Protein AF-A0A379FQ41-F1 (afdb_monomer)

pLDDT: mean 81.82, std 16.51, range [36.91, 96.94]

InterPro domains:
  IPR043129 ATPase, nucleotide binding domain [SSF53067] (8-40)

Organism: Providencia rettgeri (NCBI:txid587)

Solvent-accessible surface area (backbone atoms only — not comparable to full-atom values): 3562 Å² total; per-residue (Å²): 131,86,77,74,77,84,73,48,69,47,74,50,80,46,82,54,95,53,35,38,38,40,37,37,23,38,52,44,98,88,69,48,73,48,78,78,48,71,51,75,46,78,52,77,84,63,87,65,82,76,61,75,78,131

Radius of gyration: 18.19 Å; Cα contacts (8 Å, |Δi|>4): 72; chains: 1; bounding box: 55×17×45 Å

Sequence (54 aa):
MIKATDRKLVVGLEIGTSKVSALVGEILPDGMVNIIGGGELSISWNGQRWRKRP

Structure (mmCIF, N/CA/C/O backbone):
data_AF-A0A379FQ41-F1
#
_entry.id   AF-A0A379FQ41-F1
#
loop_
_atom_site.group_PDB
_atom_site.id
_atom_site.type_symbol
_atom_site.label_atom_id
_atom_site.label_alt_id
_atom_site.label_comp_id
_atom_site.label_asym_id
_atom_site.label_entity_id
_atom_site.label_seq_id
_atom_site.pdbx_PDB_ins_code
_atom_site.Cartn_x
_atom_site.Cartn_y
_atom_site.Cartn_z
_atom_site.occupancy
_atom_site.B_iso_or_equiv
_atom_site.auth_seq_id
_atom_site.auth_comp_id
_atom_site.auth_asym_id
_atom_site.auth_atom_id
_atom_site.pdbx_PDB_model_num
ATOM 1 N N . MET A 1 1 ? -10.124 5.015 31.135 1.00 36.91 1 MET A N 1
ATOM 2 C CA . MET A 1 1 ? -9.418 4.208 30.118 1.00 36.91 1 MET A CA 1
ATOM 3 C C . MET A 1 1 ? -9.754 4.808 28.762 1.00 36.91 1 MET A C 1
ATOM 5 O O . MET A 1 1 ? -10.911 4.745 28.367 1.00 36.91 1 MET A O 1
ATOM 9 N N . ILE A 1 2 ? -8.809 5.495 28.113 1.00 45.72 2 ILE A N 1
ATOM 10 C CA . ILE A 1 2 ? -9.015 5.987 26.743 1.00 45.72 2 ILE A CA 1
ATOM 11 C C . ILE A 1 2 ? -9.117 4.738 25.874 1.00 45.72 2 ILE A C 1
ATOM 13 O O . ILE A 1 2 ? -8.154 3.982 25.763 1.00 45.72 2 ILE A O 1
ATOM 17 N N . LYS A 1 3 ? -10.311 4.470 25.346 1.00 54.28 3 LYS A N 1
ATOM 18 C CA . LYS A 1 3 ? -10.537 3.390 24.392 1.00 54.28 3 LYS A CA 1
ATOM 19 C C . LYS A 1 3 ? -9.775 3.800 23.137 1.00 54.28 3 LYS A C 1
ATOM 21 O O . LYS A 1 3 ? -10.251 4.646 22.388 1.00 54.28 3 LYS A O 1
ATOM 26 N N . ALA A 1 4 ? -8.550 3.303 22.977 1.00 60.72 4 ALA A N 1
ATOM 27 C CA . ALA A 1 4 ? -7.839 3.422 21.718 1.00 60.72 4 ALA A CA 1
ATOM 28 C C . ALA A 1 4 ? -8.760 2.790 20.675 1.00 60.72 4 ALA A C 1
ATOM 30 O O . ALA A 1 4 ? -9.052 1.598 20.750 1.00 60.72 4 ALA A O 1
ATOM 31 N N . THR A 1 5 ? -9.345 3.617 19.812 1.00 61.50 5 THR A N 1
ATOM 32 C CA . THR A 1 5 ? -10.172 3.142 18.711 1.00 61.50 5 THR A CA 1
ATOM 33 C C . THR A 1 5 ? -9.325 2.147 17.939 1.00 61.50 5 THR A C 1
ATOM 35 O O . THR A 1 5 ? -8.276 2.526 17.419 1.00 61.50 5 THR A O 1
ATOM 38 N N . ASP A 1 6 ? -9.744 0.884 17.938 1.00 67.12 6 ASP A N 1
ATOM 39 C CA . ASP A 1 6 ? -9.117 -0.191 17.178 1.00 67.12 6 ASP A CA 1
ATOM 40 C C . ASP A 1 6 ? -9.332 0.132 15.696 1.00 67.12 6 ASP A C 1
ATOM 42 O O . ASP A 1 6 ? -10.328 -0.242 15.077 1.00 67.12 6 ASP A O 1
ATOM 46 N N . ARG A 1 7 ? -8.474 1.006 15.160 1.00 73.50 7 ARG A N 1
ATOM 47 C CA . ARG A 1 7 ? -8.502 1.392 13.755 1.00 73.50 7 ARG A CA 1
ATOM 48 C C . ARG A 1 7 ? -7.939 0.214 12.992 1.00 73.50 7 ARG A C 1
ATOM 50 O O . ARG A 1 7 ? -6.734 -0.033 13.011 1.00 73.50 7 ARG A O 1
ATOM 57 N N . LYS A 1 8 ? -8.828 -0.525 12.341 1.00 86.19 8 LYS A N 1
ATOM 58 C CA . LYS A 1 8 ? -8.460 -1.677 11.533 1.00 86.19 8 LYS A CA 1
ATOM 59 C C . LYS A 1 8 ? -7.818 -1.185 10.238 1.00 86.19 8 LYS A C 1
ATOM 61 O O . LYS A 1 8 ? -8.502 -0.891 9.263 1.00 86.19 8 LYS A O 1
ATOM 66 N N . LEU A 1 9 ? -6.500 -1.033 10.267 1.00 91.25 9 LEU A N 1
ATOM 67 C CA . LEU A 1 9 ? -5.713 -0.611 9.115 1.00 91.25 9 LEU A CA 1
ATOM 68 C C . LEU A 1 9 ? -5.449 -1.795 8.183 1.00 91.25 9 LEU A C 1
ATOM 70 O O . LEU A 1 9 ? -5.198 -2.916 8.629 1.00 91.25 9 LEU A O 1
ATOM 74 N N . VAL A 1 10 ? -5.479 -1.527 6.884 1.00 92.62 10 VAL A N 1
ATOM 75 C CA . VAL A 1 10 ? -5.148 -2.471 5.819 1.00 92.62 10 VAL A CA 1
ATOM 76 C C . VAL A 1 10 ? -4.138 -1.832 4.876 1.00 92.62 10 VAL A C 1
ATOM 78 O O . VAL A 1 10 ? -4.185 -0.630 4.611 1.00 92.62 10 VAL A O 1
ATOM 81 N N . VAL A 1 11 ? -3.206 -2.643 4.379 1.00 95.31 11 VAL A N 1
ATOM 82 C CA . VAL A 1 11 ? -2.200 -2.207 3.410 1.00 95.31 11 VAL A CA 1
ATOM 83 C C . VAL A 1 11 ? -2.316 -3.063 2.158 1.00 95.31 11 VAL A C 1
ATOM 85 O O . VAL A 1 11 ? -2.213 -4.287 2.231 1.00 95.31 11 VAL A O 1
ATOM 88 N N . GLY A 1 12 ? -2.533 -2.419 1.014 1.00 94.88 12 GLY A N 1
ATOM 89 C CA . GLY A 1 12 ? -2.428 -3.036 -0.303 1.00 94.88 12 GLY A CA 1
ATOM 90 C C . GLY A 1 12 ? -1.013 -2.861 -0.842 1.00 94.88 12 GLY A C 1
ATOM 91 O O . GLY A 1 12 ? -0.528 -1.734 -0.912 1.00 94.88 12 GLY A O 1
ATOM 92 N N . LEU A 1 13 ? -0.352 -3.960 -1.207 1.00 96.94 13 LEU A N 1
AT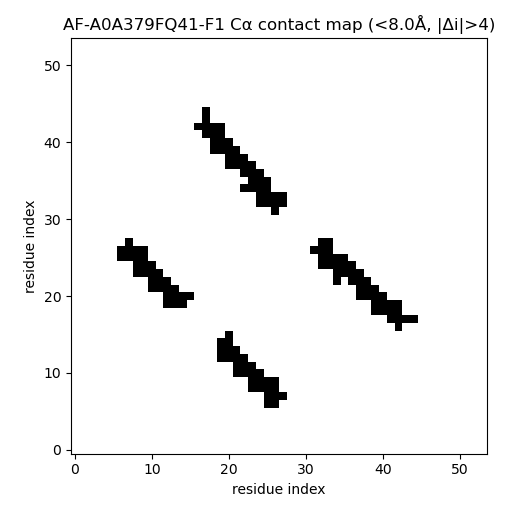OM 93 C CA . LEU A 1 13 ? 0.982 -3.959 -1.809 1.00 96.94 13 LEU A CA 1
ATOM 94 C C . LEU A 1 13 ? 0.899 -4.480 -3.244 1.00 96.94 13 LEU A C 1
ATOM 96 O O . LEU A 1 13 ? 0.479 -5.614 -3.473 1.00 96.94 13 LEU A O 1
ATOM 100 N N . GLU A 1 14 ? 1.351 -3.668 -4.190 1.00 95.44 14 GLU A N 1
ATOM 101 C CA . GLU A 1 14 ? 1.499 -4.024 -5.596 1.00 95.44 14 GLU A CA 1
ATOM 102 C C . GLU A 1 14 ? 2.989 -4.079 -5.945 1.00 95.44 14 GLU A C 1
ATOM 104 O O . GLU A 1 14 ? 3.729 -3.117 -5.734 1.00 95.44 14 GLU A O 1
ATOM 109 N N . ILE A 1 15 ? 3.441 -5.209 -6.489 1.00 94.38 15 ILE A N 1
ATOM 110 C CA . ILE A 1 15 ? 4.827 -5.400 -6.922 1.00 94.38 15 ILE A CA 1
ATOM 111 C C . ILE A 1 15 ? 4.839 -5.562 -8.439 1.00 94.38 15 ILE A C 1
ATOM 113 O O . ILE A 1 15 ? 4.540 -6.632 -8.966 1.00 94.38 15 ILE A O 1
ATOM 117 N N . GLY A 1 16 ? 5.210 -4.491 -9.134 1.00 90.44 16 GLY A N 1
ATOM 118 C CA . GLY A 1 16 ? 5.512 -4.500 -10.558 1.00 90.44 16 GLY A CA 1
ATOM 119 C C . GLY A 1 16 ? 7.008 -4.677 -10.830 1.00 90.44 16 GLY A C 1
ATOM 120 O O . GLY A 1 16 ? 7.862 -4.545 -9.954 1.00 90.44 16 GLY A O 1
ATOM 121 N N . THR A 1 17 ? 7.352 -4.939 -12.089 1.00 87.81 17 THR A N 1
ATOM 122 C CA . THR A 1 17 ? 8.748 -5.093 -12.540 1.00 87.81 17 THR A CA 1
ATOM 123 C C . THR A 1 17 ? 9.528 -3.776 -12.533 1.00 87.81 17 THR A C 1
ATOM 125 O O . THR A 1 17 ? 10.738 -3.772 -12.317 1.00 87.81 17 THR A O 1
ATOM 128 N N . SER A 1 18 ? 8.841 -2.654 -12.752 1.00 89.88 18 SER A N 1
ATOM 129 C CA . SER A 1 18 ? 9.437 -1.312 -12.812 1.00 89.88 18 SER A CA 1
ATOM 130 C C . SER A 1 18 ? 9.096 -0.438 -11.607 1.00 89.88 18 SER A C 1
ATOM 132 O O . SER A 1 18 ? 9.703 0.615 -11.424 1.00 89.88 18 SER A O 1
ATOM 134 N N . LYS A 1 19 ? 8.119 -0.833 -10.789 1.00 90.62 19 LYS A N 1
ATOM 135 C CA . LYS A 1 19 ? 7.634 -0.033 -9.664 1.00 90.62 19 LYS A CA 1
ATOM 136 C C . LYS A 1 19 ? 7.009 -0.936 -8.603 1.00 90.62 19 LYS A C 1
ATOM 138 O O . LYS A 1 19 ? 6.351 -1.912 -8.945 1.00 90.62 19 LYS A O 1
ATOM 143 N N . VAL A 1 20 ? 7.195 -0.589 -7.335 1.00 95.19 20 VAL A N 1
ATOM 144 C CA . VAL A 1 20 ? 6.430 -1.139 -6.209 1.00 95.19 20 VAL A CA 1
ATOM 145 C C . VAL A 1 20 ? 5.548 -0.033 -5.652 1.00 95.19 20 VAL A C 1
ATOM 147 O O . VAL A 1 20 ? 6.052 1.060 -5.402 1.00 95.19 20 VAL A O 1
ATOM 150 N N . SER A 1 21 ? 4.272 -0.310 -5.421 1.00 95.25 21 SER A N 1
ATOM 151 C CA . SER A 1 21 ? 3.321 0.655 -4.867 1.00 95.25 21 SER A CA 1
ATOM 152 C C . SER A 1 21 ? 2.674 0.095 -3.607 1.00 95.25 21 SER A C 1
ATOM 154 O O . SER A 1 21 ? 2.357 -1.091 -3.530 1.00 95.25 21 SER A O 1
ATOM 156 N N . ALA A 1 22 ? 2.493 0.941 -2.599 1.00 96.62 22 ALA A N 1
ATOM 157 C CA . ALA A 1 22 ? 1.830 0.595 -1.351 1.00 96.62 22 ALA A CA 1
ATOM 158 C C . ALA A 1 22 ? 0.725 1.610 -1.055 1.00 96.62 22 ALA A C 1
ATOM 160 O O . ALA A 1 22 ? 0.949 2.818 -1.118 1.00 96.62 22 ALA A O 1
ATOM 161 N N . LEU A 1 23 ? -0.458 1.119 -0.705 1.00 96.44 23 LEU A N 1
ATOM 162 C CA . LEU A 1 23 ? -1.615 1.919 -0.315 1.00 96.44 23 LEU A CA 1
ATOM 163 C C . LEU A 1 23 ? -2.034 1.532 1.095 1.00 96.44 23 LEU A C 1
ATOM 165 O O . LEU A 1 23 ? -2.163 0.352 1.404 1.00 96.44 23 LEU A O 1
ATOM 169 N N . VAL A 1 24 ? -2.260 2.527 1.940 1.00 95.81 24 VAL A N 1
ATOM 170 C CA . VAL A 1 24 ? -2.716 2.362 3.317 1.00 95.81 24 VAL A CA 1
ATOM 171 C C . VAL A 1 24 ? -4.139 2.888 3.411 1.00 95.81 24 VAL A C 1
ATOM 173 O O . VAL A 1 24 ? -4.418 4.033 3.046 1.00 95.81 24 VAL A O 1
ATOM 176 N N . GLY A 1 25 ? -5.035 2.058 3.929 1.00 95.12 25 GLY A N 1
ATOM 177 C CA . GLY A 1 25 ? -6.410 2.439 4.209 1.00 95.12 25 GLY A CA 1
ATOM 178 C C . GLY A 1 25 ? -6.864 1.979 5.585 1.00 95.12 25 GLY A C 1
ATOM 179 O O . GLY A 1 25 ? -6.275 1.079 6.183 1.00 95.12 25 GLY A O 1
ATOM 180 N N . GLU A 1 26 ? -7.922 2.595 6.094 1.00 94.06 26 GLU A N 1
ATOM 181 C CA . GLU A 1 26 ? -8.680 2.065 7.225 1.00 94.06 26 GLU A CA 1
ATOM 182 C C . GLU A 1 26 ? -9.932 1.352 6.723 1.00 94.06 26 GLU A C 1
ATOM 184 O O . GLU A 1 26 ? -10.557 1.778 5.752 1.00 94.06 26 GLU A O 1
ATOM 189 N N . ILE A 1 27 ? -10.298 0.263 7.388 1.00 91.44 27 ILE A N 1
ATOM 190 C CA . ILE A 1 27 ? -11.560 -0.425 7.147 1.00 91.44 27 ILE A CA 1
ATOM 191 C C . ILE A 1 27 ? -12.625 0.241 8.016 1.00 91.44 27 ILE A C 1
ATOM 193 O O . ILE A 1 27 ? -12.542 0.221 9.248 1.00 91.44 27 ILE A O 1
ATOM 197 N N . LEU A 1 28 ? -13.622 0.819 7.360 1.00 90.00 28 LEU A N 1
ATOM 198 C CA . LEU A 1 28 ? -14.792 1.406 7.987 1.00 90.00 28 LEU A CA 1
ATOM 199 C C . LEU A 1 28 ? -15.749 0.307 8.495 1.00 90.00 28 LEU A C 1
ATOM 201 O O . LEU A 1 28 ? -15.694 -0.838 8.037 1.00 90.00 28 LEU A O 1
ATOM 205 N N . PRO A 1 29 ? -16.654 0.621 9.441 1.00 86.69 29 PRO A N 1
ATOM 206 C CA . PRO A 1 29 ? -17.599 -0.358 9.991 1.00 86.69 29 PRO A CA 1
ATOM 207 C C . PRO A 1 29 ? -18.578 -0.958 8.970 1.00 86.69 29 PRO A C 1
ATOM 209 O O . PRO A 1 29 ? -19.140 -2.020 9.223 1.00 86.69 29 PRO A O 1
ATOM 212 N N . ASP A 1 30 ? -18.785 -0.292 7.834 1.00 90.00 30 ASP A N 1
ATOM 213 C CA . ASP A 1 30 ? -19.594 -0.764 6.702 1.00 90.00 30 ASP A CA 1
ATOM 214 C C . ASP A 1 30 ? -18.818 -1.703 5.754 1.00 90.00 30 ASP A C 1
ATOM 216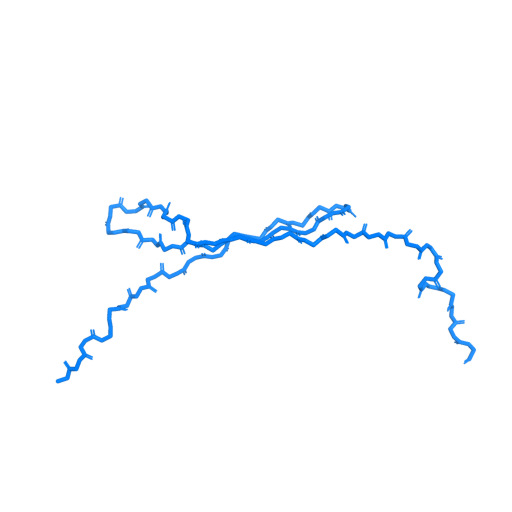 O O . ASP A 1 30 ? -19.378 -2.215 4.785 1.00 90.00 30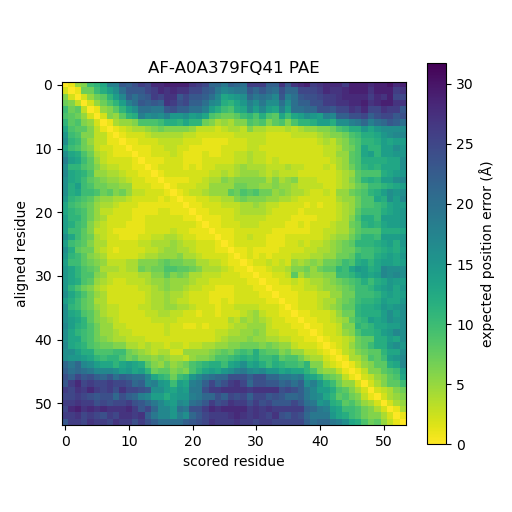 ASP A O 1
ATOM 220 N N . GLY A 1 31 ? -17.537 -1.956 6.045 1.00 87.38 31 GLY A N 1
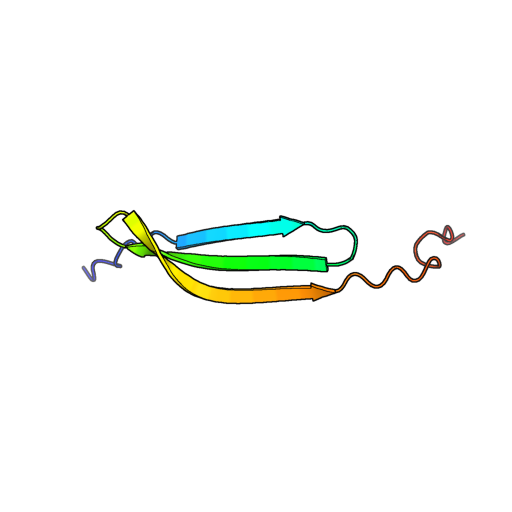ATOM 221 C CA . GLY A 1 31 ? -16.648 -2.789 5.242 1.00 87.38 31 GLY A CA 1
ATOM 222 C C . GLY A 1 31 ? -15.964 -2.052 4.090 1.00 87.38 31 GLY A C 1
ATOM 223 O O . GLY A 1 31 ? -15.173 -2.674 3.378 1.00 87.38 31 GLY A O 1
ATOM 224 N N . MET A 1 32 ? -16.216 -0.753 3.902 1.00 92.50 32 MET A N 1
ATOM 225 C CA . MET A 1 32 ? -15.492 0.043 2.914 1.00 92.50 32 MET A CA 1
ATOM 226 C C . MET A 1 32 ? -14.068 0.341 3.385 1.00 92.50 32 MET A C 1
ATOM 228 O O . MET A 1 32 ? -13.791 0.443 4.579 1.00 92.50 32 MET A O 1
ATOM 232 N N . VAL A 1 33 ? -13.148 0.500 2.433 1.00 92.38 33 VAL A N 1
ATOM 233 C CA . VAL A 1 33 ? -11.771 0.913 2.719 1.00 92.38 33 VAL A CA 1
ATOM 234 C C . VAL A 1 33 ? -11.630 2.395 2.403 1.00 92.38 33 VAL A C 1
ATOM 236 O O . VAL A 1 33 ? -11.780 2.806 1.253 1.00 92.38 33 VAL A O 1
ATOM 239 N N . ASN A 1 34 ? -11.312 3.192 3.416 1.00 93.56 34 ASN A N 1
ATOM 240 C CA . ASN A 1 34 ? -10.981 4.600 3.260 1.00 93.56 34 ASN A CA 1
ATOM 241 C C . ASN A 1 34 ? -9.461 4.753 3.114 1.00 93.56 34 ASN A C 1
ATOM 243 O O . ASN A 1 34 ? -8.712 4.385 4.019 1.00 93.56 34 ASN A O 1
ATOM 247 N N . ILE A 1 35 ? -8.994 5.273 1.978 1.00 94.00 35 ILE A N 1
ATOM 248 C CA . ILE A 1 35 ? -7.560 5.434 1.696 1.00 94.00 35 ILE A CA 1
ATOM 249 C C . ILE A 1 35 ? -7.030 6.662 2.439 1.00 94.00 35 ILE A C 1
ATOM 251 O O . ILE A 1 35 ? -7.471 7.783 2.195 1.00 94.00 35 ILE A O 1
ATOM 255 N N . ILE A 1 36 ? -6.049 6.451 3.317 1.00 94.62 36 ILE A N 1
ATOM 256 C CA . ILE A 1 36 ? -5.439 7.514 4.131 1.00 94.62 36 ILE A CA 1
ATOM 257 C C . ILE A 1 36 ? -4.052 7.924 3.632 1.00 94.62 36 ILE A C 1
ATOM 259 O O . ILE A 1 36 ? -3.557 8.991 3.989 1.00 94.62 36 ILE A O 1
ATOM 263 N N . GLY A 1 37 ? -3.410 7.094 2.809 1.00 93.62 37 GLY A N 1
ATOM 264 C CA . GLY A 1 37 ? -2.103 7.406 2.248 1.00 93.62 37 GLY A CA 1
ATOM 265 C C . GLY A 1 37 ? -1.615 6.353 1.267 1.00 93.62 37 GLY A C 1
ATOM 266 O O . GLY A 1 37 ? -2.097 5.224 1.244 1.00 93.62 37 GLY A O 1
ATOM 267 N N . GLY A 1 38 ? -0.633 6.724 0.455 1.00 95.81 38 GLY A N 1
ATOM 268 C CA . GLY A 1 38 ? 0.002 5.823 -0.494 1.00 95.81 38 GLY A CA 1
ATOM 269 C C . GLY A 1 38 ? 1.419 6.267 -0.819 1.00 95.81 38 GLY A C 1
ATOM 270 O O . GLY A 1 38 ? 1.787 7.423 -0.606 1.00 95.81 38 GLY A O 1
ATOM 271 N N . GLY A 1 39 ? 2.215 5.330 -1.313 1.00 95.00 39 GLY A N 1
ATOM 272 C CA . GLY A 1 39 ? 3.587 5.559 -1.731 1.00 95.00 39 GLY A CA 1
ATOM 273 C C . GLY A 1 39 ? 3.951 4.676 -2.911 1.00 95.00 39 GLY A C 1
ATOM 274 O O . GLY A 1 39 ? 3.441 3.568 -3.064 1.00 95.00 39 GLY A O 1
ATOM 275 N N . GLU A 1 40 ? 4.857 5.175 -3.738 1.00 95.00 40 GLU A N 1
ATOM 276 C CA . GLU A 1 40 ? 5.357 4.471 -4.910 1.00 95.00 40 GLU A CA 1
ATOM 277 C C . GLU A 1 40 ? 6.884 4.512 -4.920 1.00 95.00 40 GLU A C 1
ATOM 279 O O . GLU A 1 40 ? 7.500 5.544 -4.652 1.00 95.00 40 GLU A O 1
ATOM 284 N N . LEU A 1 41 ? 7.504 3.390 -5.266 1.00 92.94 41 LEU A N 1
ATOM 285 C CA . LEU A 1 41 ? 8.942 3.235 -5.399 1.00 92.94 41 LEU A CA 1
ATOM 286 C C . LEU A 1 41 ? 9.270 2.809 -6.827 1.00 92.94 41 LEU A C 1
ATOM 288 O O . LEU A 1 41 ? 8.990 1.680 -7.227 1.00 92.94 41 LEU A O 1
ATOM 292 N N . SER A 1 42 ? 9.899 3.704 -7.589 1.00 90.56 42 SER A N 1
ATOM 293 C CA . SER A 1 42 ? 10.358 3.393 -8.946 1.00 90.56 42 SER A CA 1
ATOM 294 C C . SER A 1 42 ? 11.637 2.564 -8.898 1.00 90.56 42 SER A C 1
ATOM 296 O O . SER A 1 42 ? 12.661 2.993 -8.360 1.00 90.56 42 SER A O 1
ATOM 298 N 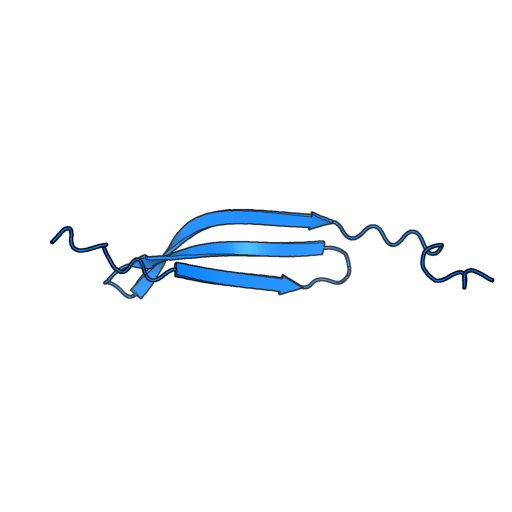N . ILE A 1 43 ? 11.586 1.373 -9.486 1.00 85.19 43 ILE A N 1
ATOM 299 C CA . ILE A 1 43 ? 12.743 0.503 -9.639 1.00 85.19 43 ILE A CA 1
ATOM 300 C C . ILE A 1 43 ? 13.479 0.933 -10.906 1.00 85.19 43 ILE A C 1
ATOM 302 O O . ILE A 1 43 ? 13.070 0.621 -12.021 1.00 85.19 43 ILE A O 1
ATOM 306 N N . SER A 1 44 ? 14.604 1.624 -10.733 1.00 81.25 44 SER A N 1
ATOM 307 C CA . SER A 1 44 ? 15.556 1.834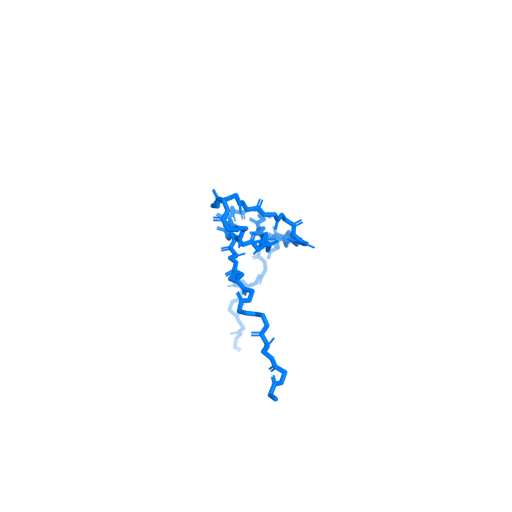 -11.823 1.00 81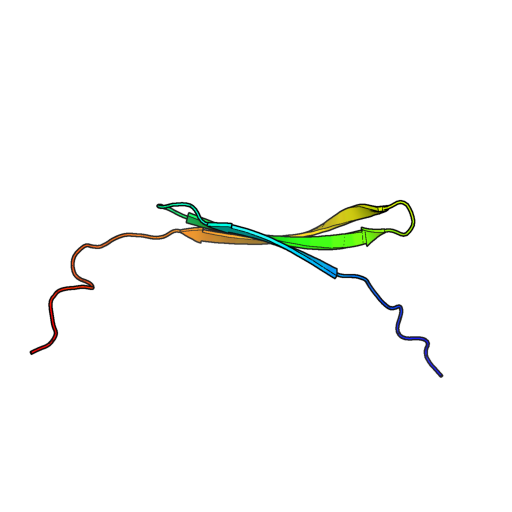.25 44 SER A CA 1
ATOM 308 C C . SER A 1 44 ? 16.571 0.697 -11.832 1.00 81.25 44 SER A C 1
ATOM 310 O O . SER A 1 44 ? 17.451 0.607 -10.968 1.00 81.25 44 SER A O 1
ATOM 312 N N . TRP A 1 45 ? 16.433 -0.202 -12.806 1.00 69.19 45 TRP A N 1
ATOM 313 C CA . TRP A 1 45 ? 17.383 -1.286 -13.028 1.00 69.19 45 TRP A CA 1
ATOM 314 C C . TRP A 1 45 ? 18.614 -0.742 -13.762 1.00 69.19 45 TRP A C 1
ATOM 316 O O . TRP A 1 45 ? 18.771 -0.880 -14.971 1.00 69.19 45 TRP A O 1
ATOM 326 N N . ASN A 1 46 ? 19.518 -0.099 -13.026 1.00 69.81 46 ASN A N 1
ATOM 327 C CA . ASN A 1 46 ? 20.871 0.116 -13.523 1.00 69.81 46 ASN A CA 1
ATOM 328 C C . ASN A 1 46 ? 21.593 -1.231 -13.418 1.00 69.81 46 ASN A C 1
ATOM 330 O O . ASN A 1 46 ? 21.970 -1.630 -12.314 1.00 69.81 46 ASN A O 1
ATOM 334 N N . GLY A 1 47 ? 21.761 -1.945 -14.535 1.00 61.84 47 GLY A N 1
ATOM 335 C CA . GLY A 1 47 ? 22.315 -3.308 -14.607 1.00 61.84 47 GLY A CA 1
ATOM 336 C C . GLY A 1 47 ? 23.739 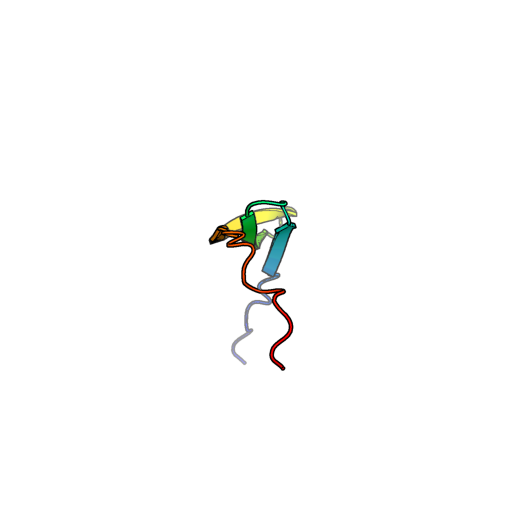-3.521 -14.069 1.00 61.84 47 GLY A C 1
ATOM 337 O O . GLY A 1 47 ? 24.366 -4.537 -14.342 1.00 61.84 47 GLY A O 1
ATOM 338 N N . GLN A 1 48 ? 24.252 -2.587 -13.275 1.00 58.16 48 GLN A N 1
ATOM 339 C CA . GLN A 1 48 ? 25.525 -2.614 -12.567 1.00 58.16 48 GLN A CA 1
ATOM 340 C C . GLN A 1 48 ? 25.440 -3.251 -11.165 1.00 58.16 48 GLN A C 1
ATOM 342 O O . GLN A 1 48 ? 26.476 -3.615 -10.613 1.00 58.16 48 GLN A O 1
ATOM 347 N N . ARG A 1 49 ? 24.246 -3.426 -10.566 1.00 56.44 49 ARG A N 1
ATOM 348 C CA . ARG A 1 49 ? 24.125 -3.882 -9.157 1.00 56.44 49 ARG A CA 1
ATOM 349 C C . ARG A 1 49 ? 24.526 -5.351 -8.927 1.00 56.44 49 ARG A C 1
ATOM 351 O O . ARG A 1 49 ? 24.854 -5.713 -7.803 1.00 56.44 49 ARG A O 1
ATOM 358 N N . TRP A 1 50 ? 24.553 -6.163 -9.988 1.00 56.41 50 TRP A N 1
ATOM 359 C CA . TRP A 1 50 ? 24.997 -7.565 -9.966 1.00 56.41 50 TRP A CA 1
ATOM 360 C C . TRP A 1 50 ? 26.409 -7.786 -10.535 1.00 56.41 50 TRP A C 1
ATOM 362 O O . TRP A 1 50 ? 26.811 -8.934 -10.733 1.00 56.41 50 TRP A O 1
ATOM 372 N N . ARG A 1 51 ? 27.214 -6.733 -10.769 1.00 57.38 51 ARG A N 1
ATOM 373 C CA . ARG A 1 51 ? 28.659 -6.953 -10.938 1.00 57.38 51 ARG A CA 1
ATOM 374 C C . ARG A 1 51 ? 29.196 -7.372 -9.575 1.00 57.38 51 ARG A C 1
ATOM 376 O O . ARG A 1 51 ? 29.283 -6.545 -8.670 1.00 57.38 51 ARG A O 1
ATOM 383 N N . LYS A 1 52 ? 29.467 -8.676 -9.428 1.00 55.19 52 LYS A N 1
ATOM 384 C CA . LYS A 1 52 ? 30.120 -9.269 -8.257 1.00 55.19 52 LYS A CA 1
ATOM 385 C C . LYS A 1 52 ? 31.222 -8.319 -7.794 1.00 55.19 52 LYS A C 1
ATOM 387 O O . LYS A 1 52 ? 32.135 -8.025 -8.563 1.00 55.19 52 LYS A O 1
ATOM 392 N N . ARG A 1 53 ? 31.096 -7.800 -6.571 1.00 56.34 53 ARG A N 1
ATOM 393 C CA . ARG A 1 53 ? 32.242 -7.175 -5.910 1.00 56.34 53 ARG A CA 1
ATOM 394 C C . ARG A 1 53 ? 33.299 -8.286 -5.792 1.00 56.34 53 ARG A C 1
ATOM 396 O O . ARG A 1 53 ? 32.900 -9.380 -5.383 1.00 56.34 53 ARG A O 1
ATOM 403 N N . PRO A 1 54 ? 34.543 -8.071 -6.257 1.00 61.38 54 PRO A N 1
ATOM 404 C CA . PRO A 1 54 ? 35.620 -9.023 -6.013 1.00 61.38 54 PRO A CA 1
AT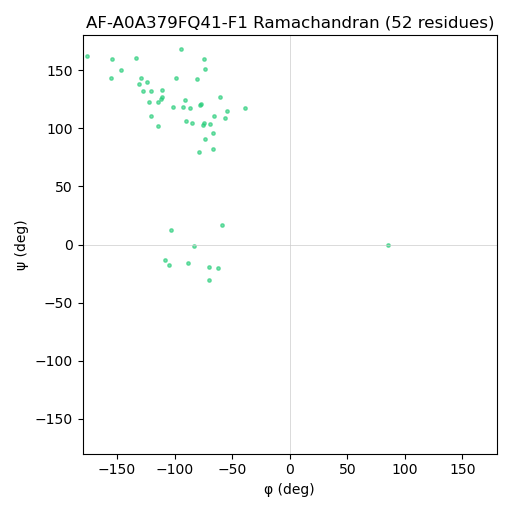OM 405 C C . PRO A 1 54 ? 35.835 -9.213 -4.509 1.00 61.38 54 PRO A C 1
ATOM 407 O O . PRO A 1 54 ? 35.538 -8.259 -3.747 1.00 61.38 54 PRO A O 1
#

Foldseek 3Di:
DPPPPPFAKDKDWDDDPFKIKIWIFTQDPVRDTHTPDIDMDGDDCPVPPPPDDD

Nearest PDB structures (foldseek):
  2d0p-assembly1_C  TM=7.687E-01  e=1.032E-01  Klebsiella oxytoca
  8pj2-assembly1_1  TM=7.298E-01  e=2.957E-01  Homo sapiens
  3id8-assembly1_A  TM=8.039E-01  e=6.612E-01  Homo sapiens
  4ozk-assembly1_A  TM=6.192E-01  e=3.146E-01  Brevibacillus laterosporus GI-9
  3fgu-assembly1_A  TM=6.621E-01  e=2.957E-01  Homo sapiens

Mean predicted aligned error: 9.16 Å

Secondary structure (DSSP, 8-state):
--------EEEEEEE-SSEEEEEEEEEPTTSPEEEEEEEEEE----TTTTS---